Protein AF-A0A8H4KB64-F1 (afdb_monomer_lite)

Foldseek 3Di:
DVVLVVLVVVLVVVPDDDDDPVVNVVSVVVNVLVVLVVVLCLLLDDPDDDLCVRPVSVVLVVVQFDDDPPDPDDRDRDDPVVVVVVVLLVVLVNLVSLLVNLVVCVVVVVDPDSVVSSVVSCVSNVNVPPDHSPD

Radius of gyration: 19.16 Å; chains: 1; bounding box: 50×36×56 Å

Structure (mmCIF, N/CA/C/O backbone):
data_AF-A0A8H4KB64-F1
#
_entry.id   AF-A0A8H4KB64-F1
#
loop_
_atom_site.group_PDB
_atom_site.id
_atom_site.type_symbol
_atom_site.label_atom_id
_atom_site.label_alt_id
_atom_site.label_comp_id
_atom_site.label_asym_id
_atom_site.label_entity_id
_atom_site.label_seq_id
_atom_site.pdbx_PDB_ins_code
_atom_site.Cartn_x
_atom_site.Cartn_y
_atom_site.Cartn_z
_atom_site.occupancy
_atom_site.B_iso_or_equiv
_atom_site.auth_seq_id
_atom_site.auth_comp_id
_atom_site.auth_asym_id
_atom_site.auth_atom_id
_atom_site.pdbx_PDB_model_num
ATOM 1 N N . MET A 1 1 ? 7.306 -15.111 0.111 1.00 50.78 1 MET A N 1
ATOM 2 C CA . MET A 1 1 ? 7.534 -14.957 1.569 1.00 50.78 1 MET A CA 1
ATOM 3 C C . MET A 1 1 ? 8.823 -15.655 2.008 1.00 50.78 1 MET A C 1
ATOM 5 O O . MET A 1 1 ? 9.635 -14.995 2.643 1.00 50.78 1 MET A O 1
ATOM 9 N N . MET A 1 2 ? 9.075 -16.912 1.605 1.00 53.19 2 MET A N 1
ATOM 10 C CA . MET A 1 2 ? 10.348 -17.610 1.876 1.00 53.19 2 MET A CA 1
ATOM 11 C C . MET A 1 2 ? 11.605 -16.825 1.431 1.00 53.19 2 MET A C 1
ATOM 13 O O . MET A 1 2 ? 12.567 -16.762 2.187 1.00 53.19 2 MET A O 1
ATOM 17 N N . ASP A 1 3 ? 11.575 -16.138 0.282 1.00 59.00 3 ASP A N 1
ATOM 18 C CA . ASP A 1 3 ? 12.740 -15.384 -0.226 1.00 59.00 3 ASP A CA 1
ATOM 19 C C . ASP A 1 3 ? 13.092 -14.111 0.557 1.00 59.00 3 ASP A C 1
ATOM 21 O O . ASP A 1 3 ? 14.222 -13.632 0.477 1.00 59.00 3 ASP A O 1
ATOM 25 N N . ALA A 1 4 ? 12.141 -13.516 1.284 1.00 59.84 4 ALA A N 1
ATOM 26 C CA . ALA A 1 4 ? 12.416 -12.357 2.141 1.00 59.84 4 ALA A CA 1
ATOM 27 C C . ALA A 1 4 ? 13.075 -12.800 3.451 1.00 59.84 4 ALA A C 1
ATOM 29 O O . ALA A 1 4 ? 14.040 -12.189 3.904 1.00 59.84 4 ALA A O 1
ATOM 30 N N . VAL A 1 5 ? 12.606 -13.925 3.998 1.00 65.25 5 VAL A N 1
ATOM 31 C CA . VAL A 1 5 ? 13.181 -14.560 5.189 1.00 65.25 5 VAL A CA 1
ATOM 32 C C . VAL A 1 5 ? 14.604 -15.054 4.907 1.00 65.25 5 VAL A C 1
ATOM 34 O O . VAL A 1 5 ? 15.480 -14.870 5.743 1.00 65.25 5 VAL A O 1
ATOM 37 N N . HIS A 1 6 ? 14.865 -15.591 3.710 1.00 66.94 6 HIS A N 1
ATOM 38 C CA . HIS A 1 6 ? 16.213 -15.993 3.293 1.00 66.94 6 HIS A CA 1
ATOM 39 C C . HIS A 1 6 ? 17.182 -14.803 3.235 1.00 66.94 6 HIS A C 1
ATOM 41 O O . HIS A 1 6 ? 18.267 -14.865 3.799 1.00 66.94 6 HIS A O 1
ATOM 47 N N . THR A 1 7 ? 16.775 -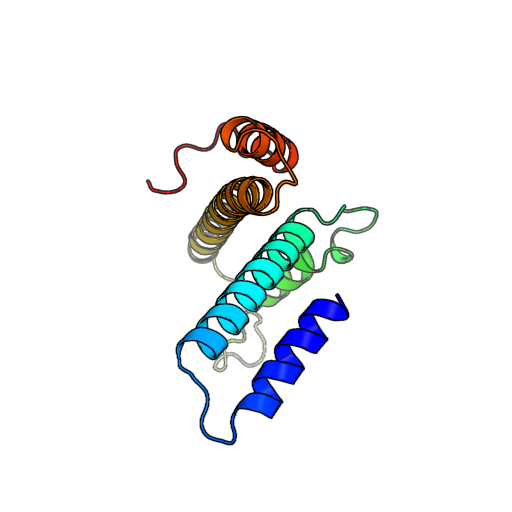13.680 2.629 1.00 64.44 7 THR A N 1
ATOM 48 C CA . THR A 1 7 ? 17.604 -12.460 2.586 1.00 64.44 7 THR A CA 1
ATOM 49 C C . THR A 1 7 ? 17.848 -11.858 3.975 1.00 64.44 7 THR A C 1
ATOM 51 O O . THR A 1 7 ? 18.950 -11.393 4.245 1.00 64.44 7 THR A O 1
ATOM 54 N N . ALA A 1 8 ? 16.867 -11.907 4.880 1.00 64.44 8 ALA A N 1
ATOM 55 C CA . ALA A 1 8 ? 17.063 -11.484 6.269 1.00 64.44 8 ALA A CA 1
ATOM 56 C C . ALA A 1 8 ? 18.012 -12.425 7.046 1.00 64.44 8 ALA A C 1
ATOM 58 O O . ALA A 1 8 ? 18.795 -11.971 7.883 1.00 64.44 8 ALA A O 1
ATOM 59 N N . SER A 1 9 ? 17.983 -13.729 6.744 1.00 66.75 9 SER A N 1
ATOM 60 C CA . SER A 1 9 ? 18.925 -14.710 7.299 1.00 66.75 9 SER A CA 1
ATOM 61 C C . SER A 1 9 ? 20.355 -14.446 6.819 1.00 66.75 9 SER A C 1
ATOM 63 O O . SER A 1 9 ? 21.264 -14.382 7.638 1.00 66.75 9 SER A O 1
ATOM 65 N N . GLU A 1 10 ? 20.547 -14.178 5.522 1.00 64.94 10 GLU A N 1
ATOM 66 C CA . GLU A 1 10 ? 21.853 -13.809 4.947 1.00 64.94 10 GLU A CA 1
ATOM 67 C C . GLU A 1 10 ? 22.463 -12.567 5.626 1.00 64.94 10 GLU A C 1
ATOM 69 O O . GLU A 1 10 ? 23.663 -12.537 5.883 1.00 64.94 10 GLU A O 1
ATOM 74 N N . MET A 1 11 ? 21.651 -11.560 5.980 1.00 61.88 11 MET A N 1
ATOM 75 C CA . MET A 1 11 ? 22.106 -10.38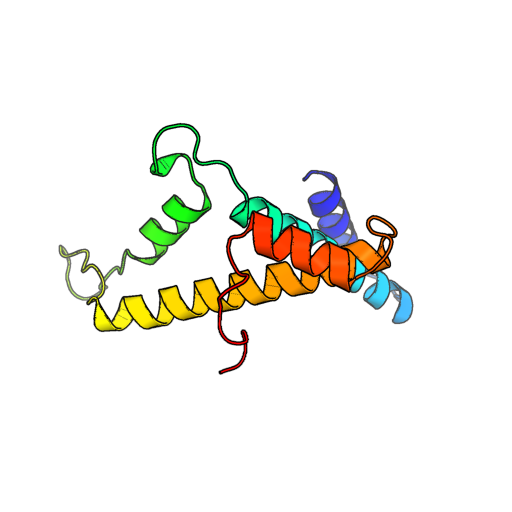0 6.741 1.00 61.88 11 MET A CA 1
ATOM 76 C C . MET A 1 11 ? 22.557 -10.705 8.166 1.00 61.88 11 MET A C 1
ATOM 78 O O . MET A 1 11 ? 23.446 -10.041 8.697 1.00 61.88 11 MET A O 1
ATOM 82 N N . SER A 1 12 ? 21.925 -11.700 8.789 1.00 60.78 12 SER A N 1
ATOM 83 C CA . SER A 1 12 ? 22.232 -12.122 10.159 1.00 60.78 12 SER A CA 1
ATOM 84 C C . SER A 1 12 ? 23.573 -12.862 10.212 1.00 60.78 12 SER A C 1
ATOM 86 O O . SER A 1 12 ? 24.360 -12.652 11.135 1.00 60.78 12 SER A O 1
ATOM 88 N N . ASP A 1 13 ? 23.859 -13.659 9.178 1.00 58.44 13 ASP A N 1
ATOM 89 C CA . ASP A 1 13 ? 25.087 -14.450 9.051 1.00 58.44 13 ASP A CA 1
ATOM 90 C C . ASP A 1 13 ? 26.280 -13.630 8.519 1.00 58.44 13 ASP A C 1
ATOM 92 O O . ASP A 1 13 ? 27.429 -13.906 8.859 1.00 58.44 13 ASP A O 1
ATOM 96 N N . ALA A 1 14 ? 26.025 -12.572 7.741 1.00 56.34 14 ALA A N 1
ATOM 97 C CA . ALA A 1 14 ? 27.043 -11.666 7.198 1.00 56.34 14 ALA A CA 1
ATOM 98 C C . ALA A 1 14 ? 27.646 -10.686 8.227 1.00 56.34 14 ALA A C 1
ATOM 100 O O . ALA A 1 14 ? 28.569 -9.937 7.911 1.00 56.34 14 ALA A O 1
ATOM 101 N N . SER A 1 15 ? 27.149 -10.674 9.467 1.00 54.19 15 SER A N 1
ATOM 102 C CA . SER A 1 15 ? 27.569 -9.710 10.491 1.00 54.19 15 SER A CA 1
ATOM 103 C C . SER A 1 15 ? 28.951 -10.003 11.110 1.00 54.19 15 SER A C 1
ATOM 105 O O . SER A 1 15 ? 29.380 -9.285 12.018 1.00 54.19 15 SER A O 1
ATOM 107 N N . GLY A 1 16 ? 29.657 -11.032 10.628 1.00 53.41 16 GLY A N 1
ATOM 108 C CA . GLY A 1 16 ? 31.037 -11.347 10.983 1.00 53.41 16 GLY A CA 1
ATOM 109 C C . GLY A 1 16 ? 31.940 -11.361 9.750 1.00 53.41 16 GLY A C 1
ATOM 110 O O . GLY A 1 16 ? 31.779 -12.215 8.890 1.00 53.41 16 GLY A O 1
ATOM 111 N N . ASP A 1 17 ? 32.931 -10.468 9.754 1.00 49.22 17 ASP A N 1
ATOM 112 C CA . ASP A 1 17 ? 34.104 -10.403 8.865 1.00 49.22 17 ASP A CA 1
ATOM 113 C C . ASP A 1 17 ? 34.022 -9.439 7.655 1.00 49.22 17 ASP A C 1
ATOM 115 O O . ASP A 1 17 ? 33.381 -9.685 6.638 1.00 49.22 17 ASP A O 1
ATOM 119 N N . GLY A 1 18 ? 34.726 -8.305 7.784 1.00 59.59 18 GLY A N 1
ATOM 120 C CA . GLY A 1 18 ? 35.372 -7.584 6.676 1.00 59.59 18 GLY A CA 1
ATOM 121 C C . GLY A 1 18 ? 34.538 -7.127 5.471 1.00 59.59 18 GLY A C 1
ATOM 122 O O . GLY A 1 18 ? 35.074 -7.101 4.364 1.00 59.59 18 GLY A O 1
ATOM 123 N N . GLN A 1 19 ? 33.261 -6.777 5.628 1.00 57.31 19 GLN A N 1
ATOM 124 C CA . GLN A 1 19 ? 32.388 -6.558 4.471 1.00 57.31 19 GLN A CA 1
ATOM 125 C C . GLN A 1 19 ? 32.610 -5.204 3.762 1.00 57.31 19 GLN A C 1
ATOM 127 O O . GLN A 1 19 ? 32.606 -4.144 4.390 1.00 57.31 19 GLN A O 1
ATOM 132 N N . ASN A 1 20 ? 32.775 -5.251 2.432 1.00 64.00 20 ASN A N 1
ATOM 133 C CA . ASN A 1 20 ? 32.819 -4.083 1.547 1.00 64.00 20 ASN A CA 1
ATOM 134 C C . ASN A 1 20 ? 31.524 -3.254 1.728 1.00 64.00 20 ASN A C 1
ATOM 136 O O . ASN A 1 20 ? 30.445 -3.833 1.558 1.00 64.00 20 ASN A O 1
ATOM 140 N N . PRO A 1 21 ? 31.584 -1.952 2.078 1.00 71.88 21 PRO A N 1
ATOM 141 C CA . PRO A 1 21 ? 30.401 -1.133 2.376 1.00 71.88 21 PRO A CA 1
ATOM 142 C C . PRO A 1 21 ? 29.325 -1.176 1.282 1.00 71.88 21 PRO A C 1
ATOM 144 O O . PRO A 1 21 ? 28.139 -1.232 1.613 1.00 71.88 21 PRO A O 1
ATOM 147 N N . ASP A 1 22 ? 29.740 -1.263 0.016 1.00 77.12 22 ASP A N 1
ATOM 148 C CA . ASP A 1 22 ? 28.850 -1.324 -1.151 1.00 77.12 22 ASP A CA 1
ATOM 149 C C . ASP A 1 22 ? 27.944 -2.567 -1.137 1.00 77.12 22 ASP A C 1
ATOM 151 O O . ASP A 1 22 ? 26.762 -2.502 -1.468 1.00 77.12 22 ASP A O 1
ATOM 155 N N . HIS A 1 23 ? 28.469 -3.714 -0.691 1.00 77.94 23 HIS A N 1
ATOM 156 C CA . HIS A 1 23 ? 27.710 -4.966 -0.663 1.00 77.94 23 HIS A CA 1
ATOM 157 C C . HIS A 1 23 ? 26.651 -4.967 0.445 1.00 77.94 23 HIS A C 1
ATOM 159 O O . HIS A 1 23 ? 25.536 -5.453 0.268 1.00 77.94 23 HIS A O 1
ATOM 165 N N . ALA A 1 24 ? 26.979 -4.376 1.595 1.00 80.75 24 ALA A N 1
ATOM 166 C CA . ALA A 1 24 ? 26.026 -4.237 2.684 1.00 80.75 24 ALA A CA 1
ATOM 167 C C . ALA A 1 24 ? 24.892 -3.256 2.324 1.00 80.75 24 ALA A C 1
ATOM 169 O O . ALA A 1 24 ? 23.764 -3.428 2.784 1.00 80.75 24 ALA A O 1
ATOM 170 N N . GLU A 1 25 ? 25.173 -2.229 1.514 1.00 85.94 25 GLU A N 1
ATOM 171 C CA . GLU A 1 25 ? 24.164 -1.295 1.000 1.00 85.94 25 GLU A CA 1
ATOM 172 C C . GLU A 1 25 ? 23.220 -1.959 -0.008 1.00 85.94 25 GLU A C 1
ATOM 174 O O . GLU A 1 25 ? 22.006 -1.819 0.121 1.00 85.94 25 GLU A O 1
ATOM 179 N N . GLU A 1 26 ? 23.748 -2.767 -0.929 1.00 85.50 26 GLU A N 1
ATOM 180 C CA . GLU A 1 26 ? 22.940 -3.538 -1.882 1.00 85.50 26 GLU A CA 1
ATOM 181 C C . GLU A 1 26 ? 21.981 -4.511 -1.176 1.00 85.50 26 GLU A C 1
ATOM 183 O O . GLU A 1 26 ? 20.796 -4.589 -1.508 1.00 85.50 26 GLU A O 1
ATOM 188 N N . ILE A 1 27 ? 22.466 -5.222 -0.152 1.00 85.56 27 ILE A N 1
ATOM 189 C CA . ILE A 1 27 ? 21.627 -6.136 0.633 1.00 85.56 27 ILE A CA 1
ATOM 190 C C . ILE A 1 27 ? 20.526 -5.369 1.379 1.00 85.56 27 ILE A C 1
ATOM 192 O O . ILE A 1 27 ? 19.383 -5.832 1.401 1.00 85.56 27 ILE A O 1
ATOM 196 N N . ARG A 1 28 ? 20.846 -4.202 1.961 1.00 85.94 28 ARG A N 1
ATOM 197 C CA . ARG A 1 28 ? 19.856 -3.335 2.622 1.00 85.94 28 ARG A CA 1
ATOM 198 C C . ARG A 1 28 ? 18.784 -2.871 1.644 1.00 85.94 28 ARG A C 1
ATOM 200 O O . ARG A 1 28 ? 17.613 -3.101 1.923 1.00 85.94 28 ARG A O 1
ATOM 207 N N . LYS A 1 29 ? 19.174 -2.345 0.476 1.00 89.31 29 LYS A N 1
ATOM 208 C CA . LYS A 1 29 ? 18.224 -1.941 -0.572 1.00 89.31 29 LYS A CA 1
ATOM 209 C C . LYS A 1 29 ? 17.299 -3.102 -0.945 1.00 89.31 29 LYS A C 1
ATOM 211 O O . LYS A 1 29 ? 16.084 -2.958 -0.943 1.00 89.31 29 LYS A O 1
ATOM 216 N N . ARG A 1 30 ? 17.860 -4.294 -1.174 1.00 88.00 30 ARG A N 1
ATOM 217 C CA . ARG A 1 30 ? 17.075 -5.486 -1.528 1.00 88.00 30 ARG A CA 1
ATOM 218 C C . ARG A 1 30 ? 16.113 -5.919 -0.417 1.00 88.00 30 ARG A C 1
ATOM 220 O O . ARG A 1 30 ? 15.044 -6.456 -0.714 1.00 88.00 30 ARG A O 1
ATOM 227 N N . LEU A 1 31 ? 16.492 -5.755 0.851 1.00 89.06 31 LEU A N 1
ATOM 228 C CA . LEU A 1 31 ? 15.595 -6.010 1.976 1.00 89.06 31 LEU A CA 1
ATOM 229 C C . LEU A 1 31 ? 14.467 -4.974 2.020 1.00 89.06 31 LEU A C 1
ATOM 231 O O . LEU A 1 31 ? 13.315 -5.375 2.176 1.00 89.06 31 LEU A O 1
ATOM 235 N N . ASP A 1 32 ? 14.789 -3.691 1.859 1.00 90.62 32 ASP A N 1
ATOM 236 C CA . ASP A 1 32 ? 13.819 -2.593 1.865 1.00 90.62 32 ASP A CA 1
ATOM 237 C C . ASP A 1 32 ? 12.794 -2.765 0.738 1.00 90.62 32 ASP A C 1
ATOM 239 O O . ASP A 1 32 ? 11.591 -2.771 1.007 1.00 90.62 32 ASP A O 1
ATOM 243 N N . ASP A 1 33 ? 13.252 -3.066 -0.481 1.00 92.06 33 ASP A N 1
ATOM 244 C CA . ASP A 1 33 ? 12.394 -3.368 -1.629 1.00 92.06 33 ASP A CA 1
ATOM 245 C C . ASP A 1 33 ? 11.427 -4.511 -1.294 1.00 92.06 33 ASP A C 1
ATOM 247 O O . ASP A 1 33 ? 10.212 -4.370 -1.439 1.00 92.06 33 ASP A O 1
ATOM 251 N N . LYS A 1 34 ? 11.945 -5.636 -0.772 1.00 89.50 34 LYS A N 1
ATOM 252 C CA . LYS A 1 34 ? 11.142 -6.805 -0.364 1.00 89.50 34 LYS A CA 1
ATOM 253 C C . LYS A 1 34 ? 10.157 -6.480 0.761 1.00 89.50 34 LYS A C 1
ATOM 255 O O . LYS A 1 34 ? 9.037 -6.999 0.760 1.00 89.50 34 LYS A O 1
ATOM 260 N N . CYS A 1 35 ? 10.566 -5.650 1.715 1.00 89.81 35 CYS A N 1
ATOM 261 C CA . CYS A 1 35 ? 9.733 -5.190 2.819 1.00 89.81 35 CYS A CA 1
ATOM 262 C C . CYS A 1 35 ? 8.567 -4.344 2.297 1.00 89.81 35 CYS A C 1
ATOM 264 O O . CYS A 1 35 ? 7.419 -4.579 2.678 1.00 89.81 35 CYS A O 1
ATOM 266 N N . LEU A 1 36 ? 8.832 -3.444 1.349 1.00 91.00 36 LEU A N 1
ATOM 267 C CA . LEU A 1 36 ? 7.813 -2.646 0.678 1.00 91.00 36 LEU A CA 1
ATOM 268 C C . LEU A 1 36 ? 6.790 -3.530 -0.053 1.00 91.00 36 LEU A C 1
ATOM 270 O O . LEU A 1 36 ? 5.585 -3.343 0.133 1.00 91.00 36 LEU A O 1
ATOM 274 N N . ILE A 1 37 ? 7.238 -4.548 -0.807 1.00 90.06 37 ILE A N 1
ATOM 275 C CA . ILE A 1 37 ? 6.326 -5.513 -1.463 1.00 90.06 37 ILE A CA 1
ATOM 276 C C . ILE A 1 37 ? 5.424 -6.190 -0.431 1.00 90.06 37 ILE A C 1
ATOM 278 O O . ILE A 1 37 ? 4.214 -6.315 -0.637 1.00 90.06 37 ILE A O 1
ATOM 282 N N . LEU A 1 38 ? 6.010 -6.642 0.681 1.00 87.50 38 LEU A N 1
ATOM 283 C CA . LEU A 1 38 ? 5.280 -7.313 1.748 1.00 87.50 38 LEU A CA 1
ATOM 284 C C . LEU A 1 38 ? 4.233 -6.384 2.370 1.00 87.50 38 LEU A C 1
ATOM 286 O O . LEU A 1 38 ? 3.080 -6.788 2.502 1.00 87.50 38 LEU A O 1
ATOM 290 N N . MET A 1 39 ? 4.604 -5.150 2.718 1.00 87.75 39 MET A N 1
ATOM 291 C CA . MET A 1 39 ? 3.681 -4.185 3.318 1.00 87.75 39 MET A CA 1
ATOM 292 C C . MET A 1 39 ? 2.507 -3.868 2.389 1.00 87.75 39 MET A C 1
ATOM 294 O O . MET A 1 39 ? 1.357 -3.911 2.822 1.00 87.75 39 MET A O 1
ATOM 298 N N . VAL A 1 40 ? 2.764 -3.637 1.101 1.00 89.38 40 VAL A N 1
ATOM 299 C CA . VAL A 1 40 ? 1.698 -3.409 0.113 1.00 89.38 40 VAL A CA 1
ATOM 300 C C . VAL A 1 40 ? 0.820 -4.650 -0.065 1.00 89.38 40 VAL A C 1
ATOM 302 O O . VAL A 1 40 ? -0.401 -4.533 -0.145 1.00 89.38 40 VAL A O 1
ATOM 305 N N . SER A 1 41 ? 1.408 -5.849 -0.046 1.00 87.31 41 SER A N 1
ATOM 306 C CA . SER A 1 41 ? 0.648 -7.107 -0.114 1.00 87.31 41 SER A CA 1
ATOM 307 C C . SER A 1 41 ? -0.270 -7.305 1.097 1.00 87.31 41 SER A C 1
ATOM 309 O O . SER A 1 41 ? -1.356 -7.863 0.958 1.00 87.31 41 SER A O 1
ATOM 311 N N . LEU A 1 42 ? 0.139 -6.845 2.285 1.00 83.81 42 LEU A N 1
ATOM 312 C CA . LEU A 1 42 ? -0.705 -6.865 3.484 1.00 83.81 42 LEU A CA 1
ATOM 313 C C . LEU A 1 42 ? -1.883 -5.890 3.359 1.00 83.81 42 LEU A C 1
ATOM 315 O O . LEU A 1 42 ? -2.997 -6.222 3.766 1.00 83.81 42 LEU A O 1
ATOM 319 N N . LEU A 1 43 ? -1.655 -4.711 2.774 1.00 84.25 43 LEU A N 1
ATOM 320 C CA . LEU A 1 43 ? -2.710 -3.726 2.523 1.00 84.25 43 LEU A CA 1
ATOM 321 C C . LEU A 1 43 ? -3.729 -4.218 1.482 1.00 84.25 43 LEU A C 1
ATOM 323 O O . LEU A 1 43 ? -4.916 -3.953 1.634 1.00 84.25 43 LEU A O 1
ATOM 327 N N . ASP A 1 44 ? -3.285 -4.966 0.469 1.00 83.12 44 ASP A N 1
ATOM 328 C CA . ASP A 1 44 ? -4.138 -5.512 -0.601 1.00 83.12 44 ASP A CA 1
ATOM 329 C C . ASP A 1 44 ? -4.823 -6.837 -0.237 1.00 83.12 44 ASP A C 1
ATOM 331 O O . ASP A 1 44 ? -5.475 -7.465 -1.076 1.00 83.12 44 ASP A O 1
ATOM 335 N N . HIS A 1 45 ? -4.659 -7.324 0.997 1.00 76.94 45 HIS A N 1
ATOM 336 C CA . HIS A 1 45 ? -5.251 -8.604 1.361 1.00 76.94 45 HIS A CA 1
ATOM 337 C C . HIS A 1 45 ? -6.781 -8.545 1.153 1.00 76.94 45 HIS A C 1
ATOM 339 O O . HIS A 1 45 ? -7.472 -7.603 1.554 1.00 76.94 45 HIS A O 1
ATOM 345 N N . LYS A 1 46 ? -7.327 -9.558 0.481 1.00 65.81 46 LYS A N 1
ATOM 346 C CA . LYS A 1 46 ? -8.763 -9.612 0.216 1.00 65.81 46 LYS A CA 1
ATOM 347 C C . LYS A 1 46 ? -9.491 -10.029 1.488 1.00 65.81 46 LYS A C 1
ATOM 349 O O . LYS A 1 46 ? -9.233 -11.107 2.018 1.00 65.81 46 LYS A O 1
ATOM 354 N N . LEU A 1 47 ? -10.445 -9.209 1.918 1.00 61.19 47 LEU A N 1
ATOM 355 C CA . LEU A 1 47 ? -11.409 -9.538 2.968 1.00 61.19 47 LEU A CA 1
ATOM 356 C C . LEU A 1 47 ? -12.435 -10.549 2.422 1.00 61.19 47 LEU A C 1
ATOM 358 O O . LEU A 1 47 ? -13.571 -10.194 2.113 1.00 61.19 47 LEU A O 1
ATOM 362 N N . TYR A 1 48 ? -12.029 -11.802 2.213 1.00 52.66 48 TYR A N 1
ATOM 363 C CA . TYR A 1 48 ? -12.966 -12.889 1.927 1.00 52.66 48 TYR A CA 1
ATOM 364 C C . TYR A 1 48 ? -13.337 -13.576 3.238 1.00 52.66 48 TYR A C 1
ATOM 366 O O . TYR A 1 48 ? -12.554 -14.374 3.736 1.00 52.66 48 TYR A O 1
ATOM 374 N N . GLY A 1 49 ? -14.532 -13.299 3.764 1.00 64.56 49 GLY A N 1
ATOM 375 C CA . GLY A 1 49 ? -15.038 -13.964 4.967 1.00 64.56 49 GLY A CA 1
ATOM 376 C C . GLY A 1 49 ? -15.341 -12.992 6.099 1.00 64.56 49 GLY A C 1
ATOM 377 O O . GLY A 1 49 ? -15.983 -11.964 5.876 1.00 64.56 49 GLY A O 1
ATOM 378 N N . ASP A 1 50 ? -14.930 -13.352 7.311 1.00 62.62 50 ASP A N 1
ATOM 379 C CA . ASP A 1 50 ? -15.131 -12.528 8.500 1.00 62.62 50 ASP A CA 1
ATOM 380 C C . ASP A 1 50 ? -14.064 -11.419 8.554 1.00 62.62 50 ASP A C 1
ATOM 382 O O . ASP A 1 50 ? -12.932 -11.594 8.104 1.00 62.62 50 ASP A O 1
ATOM 386 N 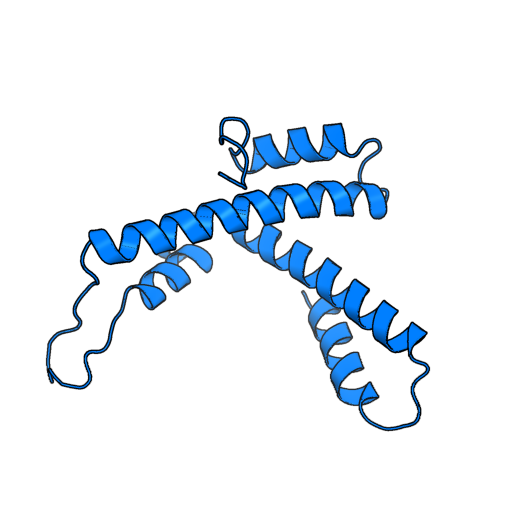N . VAL A 1 51 ? -14.392 -10.258 9.123 1.00 59.31 51 VAL A N 1
ATOM 387 C CA . VAL A 1 51 ? -13.456 -9.125 9.259 1.00 59.31 51 VAL A CA 1
ATOM 388 C C . VAL A 1 51 ? -12.204 -9.486 10.073 1.00 59.31 51 VAL A C 1
ATOM 390 O O . VAL A 1 51 ? -11.173 -8.825 9.938 1.00 59.31 51 VAL A O 1
ATOM 393 N N . TYR A 1 52 ? -12.270 -10.552 10.876 1.00 60.94 52 TYR A N 1
ATOM 394 C CA . TYR A 1 52 ? -11.151 -11.094 11.650 1.00 60.94 52 TYR A CA 1
ATOM 395 C C . TYR A 1 52 ? -10.157 -11.928 10.825 1.00 60.94 52 TYR A C 1
ATOM 397 O O . TYR A 1 52 ? -9.031 -12.131 11.277 1.00 60.94 52 TYR A O 1
ATOM 405 N N . ASP A 1 53 ? -10.509 -12.348 9.605 1.00 65.25 53 ASP A N 1
ATOM 406 C CA . ASP A 1 53 ? -9.586 -13.070 8.711 1.00 65.25 53 ASP A CA 1
ATOM 407 C C . ASP A 1 53 ? -8.480 -12.150 8.163 1.00 65.25 53 ASP A C 1
ATOM 409 O O . ASP A 1 53 ? -7.450 -12.599 7.650 1.00 65.25 53 ASP A O 1
ATOM 413 N N . SER A 1 54 ? -8.653 -10.836 8.322 1.00 71.81 54 SER A N 1
ATOM 414 C CA . SER A 1 54 ? -7.618 -9.861 8.033 1.00 71.81 54 SER A CA 1
ATOM 415 C C . SER A 1 54 ? -6.576 -9.787 9.134 1.00 71.81 54 SER A C 1
ATOM 417 O O . SER A 1 54 ? -6.847 -9.339 10.251 1.00 71.81 54 SER A O 1
ATOM 419 N N . ILE A 1 55 ? -5.332 -10.093 8.773 1.00 75.75 55 ILE A N 1
ATOM 420 C CA . ILE A 1 55 ? -4.171 -9.855 9.636 1.00 75.75 55 ILE A CA 1
ATOM 421 C C . ILE A 1 55 ? -4.070 -8.366 10.003 1.00 75.75 55 ILE A C 1
ATOM 423 O O . ILE A 1 55 ? -3.776 -8.039 11.150 1.00 75.75 55 ILE A O 1
ATOM 427 N N . VAL A 1 56 ? -4.361 -7.460 9.063 1.00 76.31 56 VAL A N 1
ATOM 428 C CA . VAL A 1 56 ? -4.277 -6.008 9.288 1.00 76.31 56 VAL A CA 1
ATOM 429 C C . VAL A 1 56 ? -5.379 -5.531 10.234 1.00 76.31 56 VAL A C 1
ATOM 431 O O . VAL A 1 56 ? -5.078 -4.837 11.201 1.00 76.31 56 VAL A O 1
ATOM 434 N N . VAL A 1 57 ? -6.640 -5.926 10.020 1.00 73.12 57 VAL A N 1
ATOM 435 C CA . VAL A 1 57 ? -7.746 -5.537 10.920 1.00 73.12 57 VAL A CA 1
ATOM 436 C C . VAL A 1 57 ? -7.545 -6.131 12.313 1.00 73.12 57 VAL A C 1
ATOM 438 O O . VAL A 1 57 ? -7.712 -5.423 13.304 1.00 73.12 57 VAL A O 1
ATOM 441 N N . SER A 1 58 ? -7.114 -7.391 12.404 1.00 75.19 58 SER A N 1
ATOM 442 C CA . SER A 1 58 ? -6.795 -8.043 13.678 1.00 75.19 58 SER A CA 1
ATOM 443 C C . SER A 1 58 ? -5.655 -7.336 14.415 1.00 75.19 58 SER A C 1
ATOM 445 O O . SER A 1 58 ? -5.756 -7.074 15.613 1.00 75.19 58 SER A O 1
ATOM 447 N N . PHE A 1 59 ? -4.594 -6.949 13.704 1.00 77.25 59 PHE A N 1
ATOM 448 C CA . PHE A 1 59 ? -3.499 -6.165 14.270 1.00 77.25 59 PHE A CA 1
ATOM 449 C C . PHE A 1 59 ? -3.977 -4.802 14.789 1.00 77.25 59 PHE A C 1
ATOM 451 O O . PHE A 1 59 ? -3.659 -4.428 15.918 1.00 77.25 59 PHE A O 1
ATOM 458 N N . LEU A 1 60 ? -4.795 -4.084 14.013 1.00 74.31 60 LEU A N 1
ATOM 459 C CA . LEU A 1 60 ? -5.360 -2.799 14.433 1.00 74.31 60 LEU A CA 1
ATOM 460 C C . LEU A 1 60 ? -6.286 -2.937 15.644 1.00 74.31 60 LEU A C 1
ATOM 462 O O . LEU A 1 60 ? -6.252 -2.090 16.537 1.00 74.31 60 LEU A O 1
ATOM 466 N N . ALA A 1 61 ? -7.066 -4.017 15.709 1.00 73.69 61 ALA A N 1
ATOM 467 C CA . ALA A 1 61 ? -7.907 -4.323 16.858 1.00 73.69 61 ALA A CA 1
ATOM 468 C C . ALA A 1 61 ? -7.064 -4.544 18.122 1.00 73.69 61 ALA A C 1
ATOM 470 O O . ALA A 1 61 ? -7.371 -3.968 19.164 1.00 73.69 61 ALA A O 1
ATOM 471 N N . VAL A 1 62 ? -5.963 -5.300 18.024 1.00 75.50 62 VAL A N 1
ATOM 472 C CA . VAL A 1 62 ? -5.022 -5.514 19.138 1.00 75.50 62 VAL A CA 1
ATOM 473 C C . VAL A 1 62 ? -4.331 -4.214 19.550 1.00 75.50 62 VAL A C 1
ATOM 475 O O . VAL A 1 62 ? -4.229 -3.937 20.742 1.00 75.50 62 VAL A O 1
ATOM 478 N N . MET A 1 63 ? -3.909 -3.378 18.598 1.00 70.56 63 MET A N 1
ATOM 479 C CA . MET A 1 63 ? -3.332 -2.059 18.898 1.00 70.56 63 MET A CA 1
ATOM 480 C C . MET A 1 63 ? -4.304 -1.123 19.629 1.00 70.56 63 MET A C 1
ATOM 482 O O . MET A 1 63 ? -3.865 -0.214 20.332 1.00 70.56 63 MET A O 1
ATOM 486 N N . GLY A 1 64 ? -5.612 -1.325 19.459 1.00 66.19 64 GLY A N 1
ATOM 487 C CA . GLY A 1 64 ? -6.650 -0.604 20.192 1.00 66.19 64 GLY A CA 1
ATOM 488 C C . GLY A 1 64 ? -6.819 -1.061 21.644 1.00 66.19 64 GLY A C 1
ATOM 489 O O . GLY A 1 64 ? -7.535 -0.409 22.400 1.00 66.19 64 GLY A O 1
ATOM 490 N N . ILE A 1 65 ? -6.181 -2.155 22.067 1.00 68.69 65 ILE A N 1
ATOM 491 C CA . ILE A 1 65 ? -6.265 -2.654 23.441 1.00 68.69 65 ILE A CA 1
ATOM 492 C C . ILE A 1 65 ? -5.182 -1.976 24.281 1.00 68.69 65 ILE A C 1
ATOM 494 O O . ILE A 1 65 ? -4.016 -2.366 24.259 1.00 68.69 65 ILE A O 1
ATOM 498 N N . HIS A 1 66 ? -5.573 -0.986 25.080 1.00 63.88 66 HIS A N 1
ATOM 499 C CA . HIS A 1 66 ? -4.700 -0.431 26.109 1.00 63.88 66 HIS A CA 1
ATOM 500 C C . HIS A 1 66 ? -4.878 -1.204 27.426 1.00 63.88 66 HIS A C 1
ATOM 502 O O . HIS A 1 66 ? -5.974 -1.270 27.987 1.00 63.88 66 HIS A O 1
ATOM 508 N N . GLN A 1 67 ? -3.789 -1.796 27.929 1.00 54.94 67 GLN A N 1
ATOM 509 C CA . GLN A 1 67 ? -3.715 -2.273 29.311 1.00 54.94 67 GLN A CA 1
ATOM 510 C C . GLN A 1 67 ? -3.310 -1.108 30.212 1.00 54.94 67 GLN A C 1
ATOM 512 O O . GLN A 1 67 ? -2.170 -0.647 30.180 1.00 54.94 67 GLN A O 1
ATOM 517 N N . ASP A 1 68 ? -4.253 -0.631 31.016 1.00 54.75 68 ASP A N 1
ATOM 518 C CA . ASP A 1 68 ? -3.951 0.285 32.105 1.00 54.75 68 ASP A CA 1
ATOM 519 C C . ASP A 1 68 ? -3.374 -0.525 33.276 1.00 54.75 68 ASP A C 1
ATOM 521 O O . ASP A 1 68 ? -4.082 -1.286 33.935 1.00 54.75 68 ASP A O 1
ATOM 525 N N . VAL A 1 69 ? -2.072 -0.372 33.530 1.00 55.56 69 VAL A N 1
ATOM 526 C CA . VAL A 1 69 ? -1.350 -1.073 34.609 1.00 55.56 69 VAL A CA 1
ATOM 527 C C . VAL A 1 69 ? -1.882 -0.671 35.997 1.00 55.56 69 VAL A C 1
ATOM 529 O O . VAL A 1 69 ? -1.649 -1.377 36.976 1.00 55.56 69 VAL A O 1
ATOM 532 N N . THR A 1 70 ? -2.632 0.434 36.099 1.00 56.16 70 THR A N 1
ATOM 533 C CA . THR A 1 70 ? -3.185 0.930 37.367 1.00 56.16 70 THR A CA 1
ATOM 534 C C . THR A 1 70 ? -4.620 0.504 37.679 1.00 56.16 70 THR A C 1
ATOM 536 O O . THR A 1 70 ? -5.013 0.560 38.845 1.00 56.16 70 THR A O 1
ATOM 539 N N . SER A 1 71 ? -5.392 0.012 36.705 1.00 52.62 71 SER A N 1
ATOM 540 C CA . SER A 1 71 ? -6.771 -0.446 36.930 1.00 52.62 71 SER A CA 1
ATOM 541 C C . SER A 1 71 ? -6.896 -1.938 36.660 1.00 52.62 71 SER A C 1
ATOM 543 O O . SER A 1 71 ? -6.967 -2.381 35.519 1.00 52.62 71 SER A O 1
ATOM 545 N N . SER A 1 72 ? -6.997 -2.725 37.729 1.00 51.66 72 SER A N 1
ATOM 546 C CA . SER A 1 72 ? -6.983 -4.190 37.689 1.00 51.66 72 SER A CA 1
ATOM 547 C C . SER A 1 72 ? -8.124 -4.864 36.914 1.00 51.66 72 SER A C 1
ATOM 549 O O . SER A 1 72 ? -8.120 -6.085 36.851 1.00 51.66 72 SER A O 1
ATOM 551 N N . ASN A 1 73 ? -9.085 -4.142 36.319 1.00 47.69 73 ASN A N 1
ATOM 552 C CA . ASN A 1 73 ? -10.241 -4.755 35.643 1.00 47.69 73 ASN A CA 1
ATOM 553 C C . ASN A 1 73 ? -10.852 -3.947 34.475 1.00 47.69 73 ASN A C 1
ATOM 555 O O . ASN A 1 73 ? -11.985 -4.224 34.088 1.00 47.69 73 ASN A O 1
ATOM 559 N N . ALA A 1 74 ? -10.163 -2.958 33.895 1.00 50.84 74 ALA A N 1
ATOM 560 C CA . ALA A 1 74 ? -10.725 -2.196 32.774 1.00 50.84 74 ALA A CA 1
ATOM 561 C C . ALA A 1 74 ? -9.740 -2.116 31.602 1.00 50.84 74 ALA A C 1
ATOM 563 O O . ALA A 1 74 ? -8.871 -1.250 31.570 1.00 50.84 74 ALA A O 1
ATOM 564 N N . GLN A 1 75 ? -9.901 -3.004 30.612 1.00 55.62 75 GLN A N 1
ATOM 565 C CA . GLN A 1 75 ? -9.421 -2.730 29.254 1.00 55.62 75 GLN A CA 1
ATOM 566 C C . GLN A 1 75 ? -10.132 -1.461 28.782 1.00 55.62 75 GLN A C 1
ATOM 568 O O . GLN A 1 75 ? -11.318 -1.488 28.450 1.00 55.62 75 GLN A O 1
ATOM 573 N N . LYS A 1 76 ? -9.437 -0.325 28.824 1.00 57.50 76 LYS A N 1
ATOM 574 C CA . LYS A 1 76 ? -9.993 0.938 28.357 1.00 57.50 76 LYS A CA 1
ATOM 575 C C . LYS A 1 76 ? -9.695 1.030 26.867 1.00 57.50 76 LYS A C 1
ATOM 577 O O . LYS A 1 76 ? -8.537 1.133 26.472 1.00 57.50 76 LYS A O 1
ATOM 582 N N . LEU A 1 77 ? -10.735 0.952 26.040 1.00 60.44 77 LEU A N 1
ATOM 583 C CA . LEU A 1 77 ? -10.600 1.329 24.637 1.00 60.44 77 LEU A CA 1
ATOM 584 C C . LEU A 1 77 ? -10.236 2.823 24.585 1.00 60.44 77 LEU A C 1
ATOM 586 O O . LEU A 1 77 ? -10.804 3.603 25.360 1.00 60.44 77 LEU A O 1
ATOM 590 N N . PRO A 1 78 ? -9.275 3.221 23.737 1.00 60.59 78 PRO A N 1
ATOM 591 C CA . PRO A 1 78 ? -8.837 4.600 23.643 1.00 60.59 78 PRO A CA 1
ATOM 592 C C . PRO A 1 78 ? -10.015 5.470 23.220 1.00 60.59 78 PRO A C 1
ATOM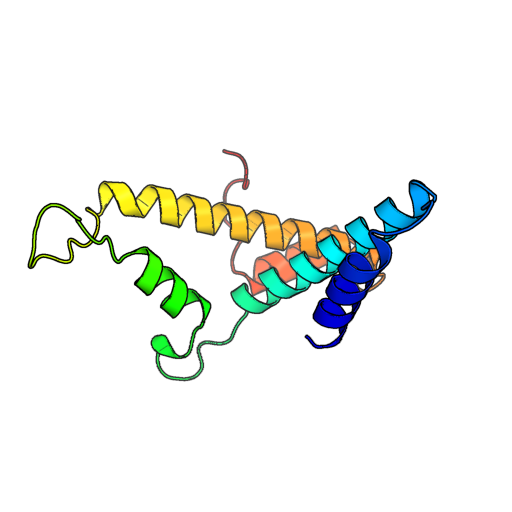 594 O O . PRO A 1 78 ? -10.871 5.059 22.432 1.00 60.59 78 PRO A O 1
ATOM 597 N N . GLU A 1 79 ? -10.065 6.679 23.764 1.00 63.75 79 GLU A N 1
ATOM 598 C CA . GLU A 1 79 ? -11.086 7.645 23.388 1.00 63.75 79 GLU A CA 1
ATOM 599 C C . GLU A 1 79 ? -10.948 7.964 21.891 1.00 63.75 79 GLU A C 1
ATOM 601 O O . GLU A 1 79 ? -9.840 8.012 21.350 1.00 63.75 79 GLU A O 1
ATOM 606 N N . THR A 1 80 ? -12.063 8.178 21.187 1.00 60.56 80 THR A N 1
ATOM 607 C CA . THR A 1 80 ? -12.077 8.372 19.723 1.00 60.56 80 THR A CA 1
ATOM 608 C C . THR A 1 80 ? -11.104 9.468 19.257 1.00 60.56 80 THR A C 1
ATOM 610 O O . THR A 1 80 ? -10.529 9.378 18.168 1.00 60.56 80 THR A O 1
ATOM 613 N N . ALA A 1 81 ? -10.872 10.478 20.102 1.00 65.06 81 ALA A N 1
ATOM 614 C CA . ALA A 1 81 ? -9.925 11.566 19.874 1.00 65.06 81 ALA A CA 1
ATOM 615 C C . ALA A 1 81 ? -8.452 11.110 19.813 1.00 65.06 81 ALA A C 1
ATOM 617 O O . ALA A 1 81 ? -7.662 11.708 19.089 1.00 65.06 81 ALA A O 1
ATOM 618 N N . GLU A 1 82 ? -8.080 10.041 20.517 1.00 68.81 82 GLU A N 1
ATOM 619 C CA . GLU A 1 82 ? -6.717 9.488 20.530 1.00 68.81 82 GLU A CA 1
ATOM 620 C C . GLU A 1 82 ? -6.494 8.463 19.411 1.00 68.81 82 GLU A C 1
ATOM 622 O O . GLU A 1 82 ? -5.368 8.259 18.950 1.00 68.81 82 GLU A O 1
ATOM 627 N N . PHE A 1 83 ? -7.570 7.819 18.954 1.00 69.88 83 PHE A N 1
ATOM 628 C CA . PHE A 1 83 ? -7.520 6.808 17.901 1.00 69.88 83 PHE A CA 1
ATOM 629 C C . PHE A 1 83 ? -7.515 7.420 16.493 1.00 69.88 83 PHE A C 1
ATOM 631 O O . PHE A 1 83 ? -6.788 6.959 15.612 1.00 69.88 83 PHE A O 1
ATOM 638 N N . THR A 1 84 ? -8.274 8.501 16.286 1.00 77.56 84 THR A N 1
ATOM 639 C CA . THR A 1 84 ? -8.416 9.153 14.971 1.00 77.56 84 THR A CA 1
ATOM 640 C C . THR A 1 84 ? -7.075 9.609 14.370 1.00 77.56 84 THR A C 1
ATOM 642 O O . THR A 1 84 ? -6.830 9.306 13.202 1.00 77.56 84 THR A O 1
ATOM 645 N N . PRO A 1 85 ? -6.156 10.264 15.112 1.00 81.19 85 PRO A N 1
ATOM 646 C CA . PRO A 1 85 ? -4.851 10.648 14.569 1.00 81.19 85 PRO A CA 1
ATOM 647 C C . PRO A 1 85 ? -4.002 9.444 14.147 1.00 81.19 85 PRO A C 1
ATOM 649 O O . PRO A 1 85 ? -3.330 9.502 13.120 1.00 81.19 85 PRO A O 1
ATOM 652 N N . LYS A 1 86 ? -4.062 8.338 14.903 1.00 77.62 86 LYS A N 1
ATOM 653 C CA . LYS A 1 86 ? -3.325 7.101 14.596 1.00 77.62 86 LYS A CA 1
ATOM 654 C C . LYS A 1 86 ? -3.848 6.446 13.322 1.00 77.62 86 LYS A C 1
ATOM 656 O O . LYS A 1 86 ? -3.057 6.035 12.477 1.00 77.62 86 LYS A O 1
ATOM 661 N N . LEU A 1 87 ? -5.171 6.402 13.158 1.00 78.75 87 LEU A N 1
ATOM 662 C CA . LEU A 1 87 ? -5.799 5.881 11.948 1.00 78.75 87 LEU A CA 1
ATOM 663 C C . LEU A 1 87 ? -5.473 6.754 10.727 1.00 78.75 87 LEU A C 1
ATOM 665 O O . LEU A 1 87 ? -5.106 6.229 9.680 1.00 78.75 87 LEU A O 1
ATOM 669 N N . SER A 1 88 ? -5.526 8.081 10.869 1.00 83.50 88 SER A N 1
ATOM 670 C CA . SER A 1 88 ? -5.122 9.012 9.807 1.00 83.50 88 SER A CA 1
ATOM 671 C C . SER A 1 88 ? -3.655 8.837 9.412 1.00 83.50 88 SER A C 1
ATOM 673 O O . SER A 1 88 ? -3.345 8.802 8.222 1.00 83.50 88 SER A O 1
ATOM 675 N N . ALA A 1 89 ? -2.756 8.682 10.389 1.00 84.19 89 ALA A N 1
ATOM 676 C CA . ALA A 1 89 ? -1.344 8.414 10.130 1.00 84.19 89 ALA A CA 1
ATOM 677 C C . ALA A 1 89 ? -1.151 7.094 9.372 1.00 84.19 89 ALA A C 1
ATOM 679 O O . ALA A 1 89 ? -0.407 7.057 8.397 1.00 84.19 89 ALA A O 1
ATOM 680 N N . LEU A 1 90 ? -1.863 6.032 9.763 1.00 84.00 90 LEU A N 1
ATOM 681 C CA . LEU A 1 90 ? -1.828 4.749 9.062 1.00 84.00 90 LEU A CA 1
ATOM 682 C C . LEU A 1 90 ? -2.290 4.876 7.607 1.00 84.00 90 LEU A C 1
ATOM 684 O O . LEU A 1 90 ? -1.618 4.370 6.713 1.00 84.00 90 LEU A O 1
ATOM 688 N N . ILE A 1 91 ? -3.399 5.579 7.361 1.00 85.00 91 ILE A N 1
ATOM 689 C CA . ILE A 1 91 ? -3.910 5.820 6.004 1.00 85.00 91 ILE A CA 1
ATOM 690 C C . ILE A 1 91 ? -2.868 6.574 5.170 1.00 85.00 91 ILE A C 1
ATOM 692 O O . ILE A 1 91 ? -2.603 6.197 4.031 1.00 85.00 91 ILE A O 1
ATOM 696 N N . LYS A 1 92 ? -2.239 7.611 5.737 1.00 88.38 92 LYS A N 1
ATOM 697 C CA . LYS A 1 92 ? -1.203 8.394 5.050 1.00 88.38 92 LYS A CA 1
ATOM 698 C C . LYS A 1 92 ? 0.055 7.580 4.757 1.00 88.38 92 LYS A C 1
ATOM 700 O O . LYS A 1 92 ? 0.578 7.669 3.650 1.00 88.38 92 LYS A O 1
ATOM 705 N N . MET A 1 93 ? 0.498 6.748 5.698 1.00 88.50 93 MET A N 1
ATOM 706 C CA . MET A 1 93 ? 1.602 5.814 5.465 1.00 88.50 93 MET A CA 1
ATOM 707 C C . MET A 1 93 ? 1.246 4.799 4.375 1.00 88.50 93 MET A C 1
ATOM 709 O O . MET A 1 93 ? 2.041 4.591 3.469 1.00 88.50 93 MET A O 1
ATOM 713 N N . GLY A 1 9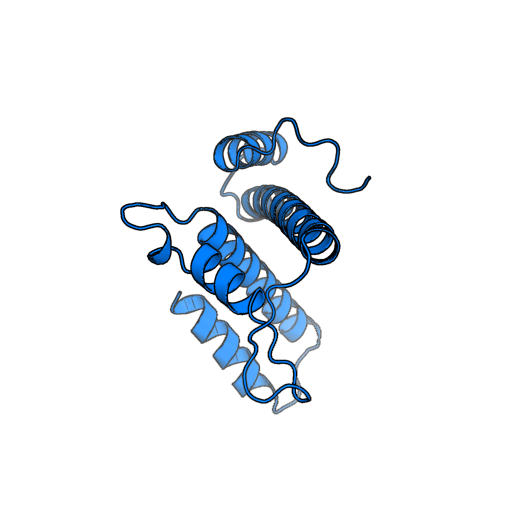4 ? 0.033 4.240 4.390 1.00 87.94 94 GLY A N 1
ATOM 714 C CA . GLY A 1 94 ? -0.443 3.344 3.334 1.00 87.94 94 GLY A CA 1
ATOM 715 C C . GLY A 1 94 ? -0.423 4.004 1.953 1.00 87.94 94 GLY A C 1
ATOM 716 O O . GLY A 1 94 ? 0.093 3.425 1.003 1.00 87.94 94 GLY A O 1
ATOM 717 N N . GLN A 1 95 ? -0.900 5.247 1.846 1.00 88.81 95 GLN A N 1
ATOM 718 C CA . GLN A 1 95 ? -0.840 6.028 0.603 1.00 88.81 95 GLN A CA 1
ATOM 719 C C . GLN A 1 95 ? 0.596 6.245 0.110 1.00 88.81 95 GLN A C 1
ATOM 721 O O . GLN A 1 95 ? 0.844 6.162 -1.092 1.00 88.81 95 GLN A O 1
ATOM 726 N N . LEU A 1 96 ? 1.535 6.507 1.024 1.00 90.69 96 LEU A N 1
ATOM 727 C CA . LEU A 1 96 ? 2.945 6.682 0.684 1.00 90.69 96 LEU A CA 1
ATOM 728 C C . LEU A 1 96 ? 3.567 5.376 0.170 1.00 90.69 96 LEU A C 1
ATOM 730 O O . LEU A 1 96 ? 4.205 5.390 -0.877 1.00 90.69 96 LEU A O 1
ATOM 734 N N . LEU A 1 97 ? 3.308 4.252 0.844 1.00 91.44 97 LEU A N 1
ATOM 735 C CA . LEU A 1 97 ? 3.790 2.927 0.436 1.00 91.44 97 LEU A CA 1
ATOM 736 C C . LEU A 1 97 ? 3.266 2.521 -0.949 1.00 91.44 97 LEU A C 1
ATOM 738 O O . LEU A 1 97 ? 3.992 1.936 -1.747 1.00 91.44 97 LEU A O 1
ATOM 742 N N . VAL A 1 98 ? 2.010 2.856 -1.260 1.00 90.56 98 VAL A N 1
ATOM 743 C CA . VAL A 1 98 ? 1.417 2.629 -2.588 1.00 90.56 98 VAL A CA 1
ATOM 744 C C . VAL A 1 98 ? 2.155 3.434 -3.662 1.00 90.56 98 VAL A C 1
ATOM 746 O O . VAL A 1 98 ? 2.461 2.897 -4.724 1.00 90.56 98 VAL A O 1
ATOM 749 N N . ALA A 1 99 ? 2.484 4.699 -3.386 1.00 90.06 99 ALA A N 1
ATOM 750 C CA . ALA A 1 99 ? 3.238 5.531 -4.322 1.00 90.06 99 ALA A CA 1
ATOM 751 C C . ALA A 1 99 ? 4.682 5.038 -4.514 1.00 90.06 99 ALA A C 1
ATOM 753 O O . ALA A 1 99 ? 5.180 4.993 -5.637 1.00 90.06 99 ALA A O 1
ATOM 754 N N . GLU A 1 100 ? 5.340 4.631 -3.430 1.00 90.62 100 GLU A N 1
ATOM 755 C CA . GLU A 1 100 ? 6.701 4.098 -3.462 1.00 90.62 100 GLU A CA 1
ATOM 756 C C . GLU A 1 100 ? 6.770 2.774 -4.232 1.00 90.62 100 GLU A C 1
ATOM 758 O O . GLU A 1 100 ? 7.643 2.586 -5.077 1.00 90.62 100 GLU A O 1
ATOM 763 N N . ARG A 1 101 ? 5.799 1.873 -4.033 1.00 91.56 101 ARG A N 1
ATOM 764 C CA . ARG A 1 101 ? 5.737 0.611 -4.779 1.00 91.56 101 ARG A CA 1
ATOM 765 C C . ARG A 1 101 ? 5.504 0.833 -6.269 1.00 91.56 101 ARG A C 1
ATOM 767 O O . ARG A 1 101 ? 6.036 0.065 -7.068 1.00 91.56 101 ARG A O 1
ATOM 774 N N . ALA A 1 102 ? 4.754 1.861 -6.654 1.00 89.25 102 ALA A N 1
ATOM 775 C CA . ALA A 1 102 ? 4.575 2.196 -8.062 1.00 89.25 102 ALA A CA 1
ATOM 776 C C . ALA A 1 102 ? 5.901 2.613 -8.711 1.00 89.25 102 ALA A C 1
ATOM 778 O O . ALA A 1 102 ? 6.205 2.180 -9.821 1.00 89.25 102 ALA A O 1
ATOM 779 N N . LEU A 1 103 ? 6.717 3.395 -7.995 1.00 89.38 103 LEU A N 1
ATOM 780 C CA . LEU A 1 103 ? 8.057 3.762 -8.444 1.00 89.38 103 LEU A CA 1
ATOM 781 C C . LEU A 1 103 ? 8.973 2.535 -8.534 1.00 89.38 103 LEU A C 1
ATOM 783 O O . LEU A 1 103 ? 9.589 2.315 -9.574 1.00 89.38 103 LEU A O 1
ATOM 787 N N . LEU A 1 104 ? 8.994 1.697 -7.493 1.00 89.94 104 LEU A N 1
ATOM 788 C CA . LEU A 1 104 ? 9.784 0.464 -7.479 1.00 89.94 104 LEU A CA 1
ATOM 789 C C . LEU A 1 104 ? 9.383 -0.490 -8.616 1.00 89.94 104 LEU A C 1
ATOM 791 O O . LEU A 1 104 ? 10.238 -1.139 -9.204 1.00 89.94 104 LEU A O 1
ATOM 795 N N . SER A 1 105 ? 8.096 -0.559 -8.964 1.00 87.12 105 SER A N 1
ATOM 796 C CA . SER A 1 105 ? 7.622 -1.408 -10.069 1.00 87.12 105 SER A CA 1
ATOM 797 C C . SER A 1 105 ? 8.197 -0.957 -11.418 1.00 87.12 105 SER A C 1
ATOM 799 O O . SER A 1 105 ? 8.484 -1.791 -12.269 1.00 87.12 105 SER A O 1
ATOM 801 N N . ALA A 1 106 ? 8.434 0.345 -11.603 1.00 86.94 106 ALA A N 1
ATOM 802 C CA . ALA A 1 106 ? 9.134 0.846 -12.782 1.00 86.94 106 ALA A CA 1
ATOM 803 C C . ALA A 1 106 ? 10.651 0.582 -12.730 1.00 86.94 106 ALA A C 1
ATOM 805 O O . ALA A 1 106 ? 11.247 0.306 -13.763 1.00 86.94 106 ALA A O 1
ATOM 806 N N . GLU A 1 107 ? 11.286 0.623 -11.550 1.00 87.44 107 GLU A N 1
ATOM 807 C CA . GLU A 1 107 ? 12.709 0.254 -11.401 1.00 87.44 107 GLU A CA 1
ATOM 808 C C . GLU A 1 107 ? 12.974 -1.234 -11.674 1.00 87.44 107 GLU A C 1
ATOM 810 O O . GLU A 1 107 ? 14.055 -1.596 -12.132 1.00 87.44 107 GLU A O 1
ATOM 815 N N . LEU A 1 108 ? 11.997 -2.096 -11.383 1.00 86.44 108 LEU A N 1
ATOM 816 C CA . LEU A 1 108 ? 12.072 -3.543 -11.596 1.00 86.44 108 LEU A CA 1
ATOM 817 C C . LEU A 1 108 ? 11.639 -3.982 -13.008 1.00 86.44 108 LEU A C 1
ATOM 819 O O . LEU A 1 108 ? 11.486 -5.182 -13.234 1.00 86.44 108 LEU A O 1
ATOM 823 N N . ASP A 1 109 ? 11.415 -3.041 -13.936 1.00 84.25 109 ASP A N 1
ATOM 824 C CA . ASP A 1 109 ? 10.855 -3.288 -15.276 1.00 84.25 109 ASP A CA 1
ATOM 825 C C . ASP A 1 109 ? 9.503 -4.050 -15.250 1.00 84.25 109 ASP A C 1
ATOM 827 O O . ASP A 1 109 ? 9.111 -4.696 -16.223 1.00 84.25 109 ASP A O 1
ATOM 831 N N . GLU A 1 110 ? 8.753 -3.980 -14.140 1.00 84.00 110 GLU A N 1
ATOM 832 C CA . GLU A 1 110 ? 7.389 -4.528 -14.044 1.00 84.00 110 GLU A CA 1
ATOM 833 C C . GLU A 1 110 ? 6.361 -3.607 -14.731 1.00 84.00 110 GLU A C 1
ATOM 835 O O . GLU A 1 110 ? 5.264 -4.055 -15.069 1.00 84.00 110 GLU A O 1
ATOM 840 N N . ALA A 1 111 ? 6.702 -2.330 -14.945 1.00 80.00 111 ALA A N 1
ATOM 841 C CA . ALA A 1 111 ? 5.855 -1.342 -15.607 1.00 80.00 111 ALA A CA 1
ATOM 842 C C . ALA A 1 111 ? 6.652 -0.416 -16.541 1.00 80.00 111 ALA A C 1
ATOM 844 O O . ALA A 1 111 ? 7.703 0.098 -16.167 1.00 80.00 111 ALA A O 1
ATOM 845 N N . ASP A 1 112 ? 6.090 -0.122 -17.719 1.00 78.81 112 ASP A N 1
ATOM 846 C CA . ASP A 1 112 ? 6.751 0.684 -18.759 1.00 78.81 112 ASP A CA 1
ATOM 847 C C . ASP A 1 112 ? 6.955 2.158 -18.364 1.00 78.81 112 ASP A C 1
ATOM 849 O O . ASP A 1 112 ? 7.903 2.810 -18.803 1.00 78.81 112 ASP A O 1
ATOM 853 N N . VAL A 1 113 ? 6.029 2.724 -17.577 1.00 83.56 113 VAL A N 1
ATOM 854 C CA . VAL A 1 113 ? 6.047 4.142 -17.186 1.00 83.56 113 VAL A CA 1
ATOM 855 C C . VAL A 1 113 ? 5.622 4.292 -15.719 1.00 83.56 113 VAL A C 1
ATOM 857 O O . VAL A 1 113 ? 4.502 3.899 -15.378 1.00 83.56 113 VAL A O 1
ATOM 860 N N . PRO A 1 114 ? 6.429 4.955 -14.860 1.00 80.88 114 PRO A N 1
ATOM 861 C CA . PRO A 1 114 ? 6.112 5.141 -13.439 1.00 80.88 114 PRO A CA 1
ATOM 862 C C . PRO A 1 114 ? 4.760 5.819 -13.184 1.00 80.88 114 PRO A C 1
ATOM 864 O O . PRO A 1 114 ? 4.059 5.482 -12.236 1.00 80.88 114 PRO A O 1
ATOM 867 N N . ALA A 1 115 ? 4.371 6.768 -14.042 1.00 84.50 115 ALA A N 1
ATOM 868 C CA . ALA A 1 115 ? 3.091 7.464 -13.927 1.00 84.50 115 ALA A CA 1
ATOM 869 C C . ALA A 1 115 ? 1.896 6.518 -14.117 1.00 84.50 115 ALA A C 1
ATOM 871 O O . ALA A 1 115 ? 0.910 6.628 -13.393 1.00 84.50 115 ALA A O 1
ATOM 872 N N . HIS A 1 116 ? 2.000 5.561 -15.043 1.00 84.75 116 HIS A N 1
ATOM 873 C CA . HIS A 1 116 ? 0.932 4.595 -15.277 1.00 84.75 116 HIS A CA 1
ATOM 874 C C . HIS A 1 116 ? 0.842 3.574 -14.138 1.00 84.75 116 HIS A C 1
ATOM 876 O O . HIS A 1 116 ? -0.251 3.315 -13.640 1.00 84.75 116 HIS A O 1
ATOM 882 N N . ALA A 1 117 ? 1.993 3.085 -13.659 1.00 84.94 117 ALA A N 1
ATOM 883 C CA . ALA A 1 117 ? 2.061 2.228 -12.476 1.00 84.94 117 ALA A CA 1
ATOM 884 C C . ALA A 1 117 ? 1.438 2.913 -11.251 1.00 84.94 117 ALA A C 1
ATOM 886 O O . ALA A 1 117 ? 0.701 2.293 -10.487 1.00 84.94 117 ALA A O 1
ATOM 887 N N . LEU A 1 118 ? 1.690 4.216 -11.082 1.00 87.06 118 LEU A N 1
ATOM 888 C CA . LEU A 1 118 ? 1.109 4.995 -9.995 1.00 87.06 118 LEU A CA 1
ATOM 889 C C . LEU A 1 118 ? -0.409 5.100 -10.123 1.00 87.06 118 LEU A C 1
ATOM 891 O O . LEU A 1 118 ? -1.102 4.874 -9.138 1.00 87.06 118 LEU A O 1
ATOM 895 N N . GLU A 1 119 ? -0.936 5.406 -11.308 1.00 86.75 119 GLU A N 1
ATOM 896 C CA . GLU A 1 119 ? -2.385 5.472 -11.533 1.00 86.75 119 GLU A CA 1
ATOM 897 C C . GLU A 1 119 ? -3.080 4.129 -11.274 1.00 86.75 119 GLU A C 1
ATOM 899 O O . GLU A 1 119 ? -4.140 4.105 -10.642 1.00 86.75 119 GLU A O 1
ATOM 904 N N . GLU A 1 120 ? 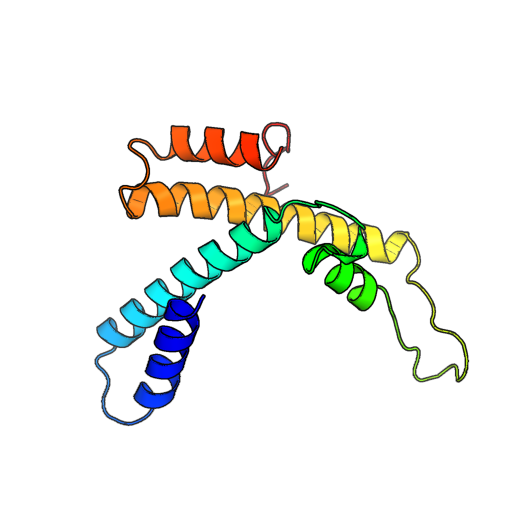-2.484 3.021 -11.724 1.00 87.56 120 GLU A N 1
ATOM 905 C CA . GLU A 1 120 ? -3.002 1.668 -11.500 1.00 87.56 120 GLU A CA 1
ATOM 906 C C . GLU A 1 120 ? -3.012 1.322 -10.007 1.00 87.56 120 GLU A C 1
ATOM 908 O O . GLU A 1 120 ? -4.026 0.879 -9.461 1.00 87.56 120 GLU A O 1
ATOM 913 N N . MET A 1 121 ? -1.905 1.586 -9.313 1.00 86.81 121 MET A N 1
ATOM 914 C CA . MET A 1 121 ? -1.807 1.355 -7.878 1.00 86.81 121 MET A CA 1
ATOM 915 C C . MET A 1 121 ? -2.763 2.253 -7.087 1.00 86.81 121 MET A C 1
ATOM 917 O O . MET A 1 121 ? -3.444 1.784 -6.178 1.00 86.81 121 MET A O 1
ATOM 921 N N . GLN A 1 122 ? -2.894 3.529 -7.445 1.00 87.31 122 GLN A N 1
ATOM 922 C CA . GLN A 1 122 ? -3.852 4.415 -6.790 1.00 87.31 122 GLN A CA 1
ATOM 923 C C . GLN A 1 122 ? -5.302 3.977 -7.014 1.00 87.31 122 GLN A C 1
ATOM 925 O O . GLN A 1 122 ? -6.129 4.157 -6.120 1.00 87.31 122 GLN A O 1
ATOM 930 N N . ASP A 1 123 ? -5.625 3.390 -8.170 1.00 86.94 123 ASP A N 1
ATOM 931 C CA . ASP A 1 123 ? -6.947 2.809 -8.420 1.00 86.94 123 ASP A CA 1
ATOM 932 C C . ASP A 1 123 ? -7.195 1.591 -7.531 1.00 86.94 123 ASP A C 1
ATOM 934 O O . ASP A 1 123 ? -8.184 1.539 -6.799 1.00 86.94 123 ASP A O 1
ATOM 938 N N . ARG A 1 124 ? -6.245 0.648 -7.531 1.00 86.56 124 ARG A N 1
ATOM 939 C CA . ARG A 1 124 ? -6.316 -0.601 -6.763 1.00 86.56 124 ARG A CA 1
ATOM 940 C C . ARG A 1 124 ? -6.494 -0.359 -5.266 1.00 86.56 124 ARG A C 1
ATOM 942 O O . ARG A 1 124 ? -7.252 -1.075 -4.620 1.00 86.56 124 ARG A O 1
ATOM 949 N N . PHE A 1 125 ? -5.829 0.664 -4.731 1.00 85.94 125 PHE A N 1
ATOM 950 C CA . PHE A 1 125 ? -5.878 1.023 -3.311 1.00 85.94 125 PHE A CA 1
ATOM 951 C C . PHE A 1 125 ? -6.844 2.174 -2.989 1.00 85.94 125 PHE A C 1
ATOM 953 O O . PHE A 1 125 ? -6.882 2.635 -1.849 1.00 85.94 125 PHE A O 1
ATOM 960 N N . MET A 1 126 ? -7.637 2.637 -3.963 1.00 85.75 126 MET A N 1
ATOM 961 C CA . MET A 1 126 ? -8.636 3.702 -3.794 1.00 85.75 126 MET A CA 1
ATOM 962 C C . MET A 1 126 ? -8.058 5.025 -3.243 1.00 85.75 126 MET A C 1
ATOM 964 O O . MET A 1 126 ? -8.669 5.684 -2.400 1.00 85.75 126 MET A O 1
ATOM 968 N N . THR A 1 127 ? -6.872 5.436 -3.701 1.00 84.50 127 THR A N 1
ATOM 969 C CA . THR A 1 127 ? -6.150 6.620 -3.189 1.00 84.50 127 THR A CA 1
ATOM 970 C C . THR A 1 127 ? -6.152 7.831 -4.133 1.00 84.50 127 THR A C 1
ATOM 972 O O . THR A 1 127 ? -5.608 8.871 -3.767 1.00 84.50 127 THR A O 1
ATOM 975 N N . LYS A 1 128 ? -6.803 7.748 -5.304 1.00 77.38 128 LYS A N 1
ATOM 976 C CA . LYS A 1 128 ? -6.819 8.798 -6.352 1.00 77.38 128 LYS A CA 1
ATOM 977 C C . LYS A 1 128 ? -7.281 10.185 -5.881 1.00 77.38 128 LYS A C 1
ATOM 979 O O . LYS A 1 128 ? -6.710 11.190 -6.288 1.00 77.38 128 LYS A O 1
ATOM 984 N N . ASP A 1 129 ? -8.283 10.245 -5.005 1.00 73.69 129 ASP A N 1
ATOM 985 C CA . ASP A 1 129 ? -8.865 11.511 -4.526 1.00 73.69 129 ASP A CA 1
ATOM 986 C C . ASP A 1 129 ? -8.218 12.034 -3.235 1.00 73.69 129 ASP A C 1
ATOM 988 O O . ASP A 1 129 ? -8.628 13.058 -2.673 1.00 73.69 129 ASP A O 1
ATOM 992 N N . ALA A 1 130 ? -7.203 11.338 -2.722 1.00 64.50 130 ALA A N 1
ATOM 993 C CA . ALA A 1 130 ? -6.497 11.795 -1.544 1.00 64.50 130 ALA A CA 1
ATOM 994 C C . ALA A 1 130 ? -5.695 13.056 -1.890 1.00 64.50 130 ALA A C 1
ATOM 996 O O . ALA A 1 130 ? -4.769 13.022 -2.700 1.00 64.50 130 ALA A O 1
ATOM 997 N N . ARG A 1 131 ? -5.998 14.185 -1.228 1.00 59.12 131 ARG A N 1
ATOM 998 C CA . ARG A 1 131 ? -5.054 15.316 -1.197 1.00 59.12 131 ARG A CA 1
ATOM 999 C C . ARG A 1 131 ? -3.698 14.781 -0.749 1.00 59.12 131 ARG A C 1
ATOM 1001 O O . ARG A 1 131 ? -3.669 13.967 0.178 1.00 59.12 131 ARG A O 1
ATOM 1008 N N . SER A 1 132 ? -2.646 15.256 -1.420 1.00 56.88 132 SER A N 1
ATOM 1009 C CA . SER A 1 132 ? -1.242 14.847 -1.300 1.00 56.88 132 SER A CA 1
ATOM 1010 C C . SER A 1 132 ? -0.891 14.186 0.049 1.00 56.88 132 SER A C 1
ATOM 1012 O O . SER A 1 132 ? -1.302 14.693 1.103 1.00 56.88 132 SER A O 1
ATOM 1014 N N . PRO A 1 133 ? -0.127 13.075 0.075 1.00 53.28 133 PRO A N 1
ATOM 1015 C CA . PRO A 1 133 ? 0.247 12.391 1.321 1.00 53.28 133 PRO A CA 1
ATOM 1016 C C . PRO A 1 133 ? 0.899 13.327 2.352 1.00 53.28 133 PRO A C 1
ATOM 1018 O O . PRO A 1 133 ? 0.794 13.093 3.551 1.00 53.28 133 PRO A O 1
ATOM 1021 N N . ILE A 1 134 ? 1.500 14.418 1.875 1.00 49.38 134 ILE A N 1
ATOM 1022 C CA . ILE A 1 134 ? 2.109 15.485 2.661 1.00 49.38 134 ILE A CA 1
ATOM 1023 C C . ILE A 1 134 ? 1.148 16.684 2.653 1.00 49.38 134 ILE A C 1
ATOM 1025 O O . ILE A 1 134 ? 1.085 17.426 1.672 1.00 49.38 134 ILE A O 1
ATOM 1029 N N . SER A 1 135 ? 0.364 16.849 3.717 1.00 42.84 135 SER A N 1
ATOM 1030 C CA . SER A 1 135 ? -0.421 18.061 3.985 1.00 42.84 135 SER A CA 1
ATOM 1031 C C . SER A 1 135 ? -0.305 18.453 5.443 1.00 42.84 135 SER A C 1
ATOM 1033 O O . SER A 1 135 ? -0.102 17.547 6.279 1.00 42.84 135 SER A O 1
#

pLDDT: mean 74.12, std 13.52, range [42.84, 92.06]

Organism: NCBI:txid2364996

Sequence (135 aa):
MMDAVHTASEMSDASGDGQNPDHAEEIRKRLDDKCLILMVSLLDHKLYGDVYDSIVVSFLAVMGIHQDVTSSNAQKLPETAEFTPKLSALIKMGQLLVAERALLSAELDEADVPAHALEEMQDRFMTKDARSPIS

Secondary structure (DSSP, 8-state):
-HHHHHHHHHHHHTTSS---HHHHHHHHHHHHHHHHHHHHHHHT----S-GGG-HHHHHHHHHT-B--TT-TT--BPPPHHHHHHHHHHHHHHHHHHHHHHHHHHHHTTSSS-HHHHHHHHHHHTT-TT---S--